Protein AF-A0A356V3J4-F1 (afdb_monomer_lite)

Sequence (170 aa):
ALDILREEAAIEAAARLKDAQGTVETQTDLGLEQTPAVQNKQDTGTNERTARMRGIHAPVDKNASPGDMLPDIEEINSSLRASSVDEENTEDEETADEKPRRSGFRMGFSLVILLAVIALLAYIYAPLIAEKMPASQPYLESYVDMVNGLRSWLDQLMKSATAKISGDGS

Foldseek 3Di:
DVVVVVVVVVVVVVVVVVVVPDDPPPPPPPPDDDDDDDDDDDPPPPVVVVVVPPDDDDDDDPDDDPDPPDPDPVVVVVVVPVVPDDPDDDDDDDDDPPPPPDPPPVVVVVVVVVVVVVLVVCLVCVVVCCVVPVVCNVVSVVSNVVVVVVVVVVVVVVVVVVCVVVVVPD

Secondary structure (DSSP, 8-state):
-HHHHHHHHHHHHHHHHHHHHS--------------------TTSSHHHHSTTS------------------THHHHHHHHTTS-------------------HHHHHHHHHHHHHHHHHHHHHTHHHHHHH-GGGHHHHHHHHHHHHHHHHHHHHHHHHHHHHHHTT--

Structure (mmCIF, N/CA/C/O backbone):
data_AF-A0A356V3J4-F1
#
_entry.id   AF-A0A356V3J4-F1
#
loop_
_atom_site.group_PDB
_atom_site.id
_atom_site.type_symbol
_atom_site.label_atom_id
_atom_site.label_alt_id
_atom_site.label_comp_id
_atom_site.label_asym_id
_atom_site.label_entity_id
_atom_site.label_seq_id
_atom_site.pdbx_PDB_ins_code
_atom_site.Cartn_x
_atom_site.Cartn_y
_atom_site.Cartn_z
_atom_site.occupancy
_atom_site.B_iso_or_equiv
_atom_site.auth_seq_id
_atom_site.auth_comp_id
_atom_site.auth_asym_id
_atom_site.auth_atom_id
_atom_site.pdbx_PDB_model_num
ATOM 1 N N . ALA A 1 1 ? 30.539 -26.257 -48.491 1.00 59.97 1 ALA A N 1
ATOM 2 C CA . ALA A 1 1 ? 31.161 -26.007 -47.172 1.00 59.97 1 ALA A CA 1
ATOM 3 C C . ALA A 1 1 ? 32.035 -24.750 -47.174 1.00 59.97 1 ALA A C 1
ATOM 5 O O . ALA A 1 1 ? 31.859 -23.928 -46.291 1.00 59.97 1 ALA A O 1
ATOM 6 N N . LEU A 1 2 ? 32.919 -24.551 -48.165 1.00 71.06 2 LEU A N 1
ATOM 7 C CA . LEU A 1 2 ? 33.759 -23.340 -48.251 1.00 71.06 2 LEU A CA 1
ATOM 8 C C . LEU A 1 2 ? 32.975 -22.041 -48.504 1.00 71.06 2 LEU A C 1
ATOM 10 O O . LEU A 1 2 ? 33.366 -20.999 -47.991 1.00 71.06 2 LEU A O 1
ATOM 14 N N . ASP A 1 3 ? 31.874 -22.096 -49.254 1.00 76.25 3 ASP A N 1
ATOM 15 C CA . ASP A 1 3 ? 31.107 -20.884 -49.575 1.00 76.25 3 ASP A CA 1
ATOM 16 C C . ASP A 1 3 ? 30.291 -20.357 -48.386 1.00 76.25 3 ASP A C 1
ATOM 18 O O . ASP A 1 3 ? 30.196 -19.150 -48.209 1.00 76.25 3 ASP A O 1
ATOM 22 N N . ILE A 1 4 ? 29.823 -21.245 -47.502 1.00 79.94 4 ILE A N 1
ATOM 23 C CA . ILE A 1 4 ? 29.105 -20.866 -46.271 1.00 79.94 4 ILE A CA 1
ATOM 24 C C . ILE A 1 4 ? 30.049 -20.139 -45.304 1.00 79.94 4 ILE A C 1
ATOM 26 O O . ILE A 1 4 ? 29.702 -19.083 -44.788 1.00 79.94 4 ILE A O 1
ATOM 30 N N . LEU A 1 5 ? 31.282 -20.638 -45.138 1.00 78.69 5 LEU A N 1
ATOM 31 C CA . LEU A 1 5 ? 32.301 -19.975 -44.313 1.00 78.69 5 LEU A CA 1
ATOM 32 C C . LEU A 1 5 ? 32.680 -18.585 -44.848 1.00 78.69 5 LEU A C 1
ATOM 34 O O . LEU A 1 5 ? 33.003 -17.689 -44.073 1.00 78.69 5 LEU A O 1
ATOM 38 N N . ARG A 1 6 ? 32.669 -18.398 -46.174 1.00 78.62 6 ARG A N 1
ATOM 39 C CA . ARG A 1 6 ? 32.943 -17.092 -46.795 1.00 78.62 6 ARG A CA 1
ATOM 40 C C . ARG A 1 6 ? 31.794 -16.115 -46.593 1.00 78.62 6 ARG A C 1
ATOM 42 O O . ARG A 1 6 ? 32.047 -14.936 -46.364 1.00 78.62 6 ARG A O 1
ATOM 49 N N . GLU A 1 7 ? 30.563 -16.599 -46.687 1.00 85.06 7 GLU A N 1
ATOM 50 C CA . GLU A 1 7 ? 29.372 -15.780 -46.487 1.00 85.06 7 GLU A CA 1
ATOM 51 C C . GLU A 1 7 ? 29.246 -15.327 -45.027 1.00 85.06 7 GLU A C 1
ATOM 53 O O . GLU A 1 7 ? 29.044 -14.143 -44.767 1.00 85.06 7 GLU A O 1
ATOM 58 N N . GLU A 1 8 ? 29.508 -16.218 -44.071 1.00 78.44 8 GLU A N 1
ATOM 59 C CA . GLU A 1 8 ? 29.498 -15.892 -42.641 1.00 78.44 8 GLU A CA 1
ATOM 60 C C . GLU A 1 8 ? 30.620 -14.903 -42.264 1.00 78.44 8 GLU A C 1
ATOM 62 O O . GLU A 1 8 ? 30.378 -13.915 -41.566 1.00 78.44 8 GLU A O 1
ATOM 67 N N . ALA A 1 9 ? 31.821 -15.076 -42.834 1.00 81.88 9 ALA A N 1
ATOM 68 C CA . ALA A 1 9 ? 32.937 -14.145 -42.644 1.00 81.88 9 ALA A CA 1
ATOM 69 C C . ALA A 1 9 ? 32.649 -12.735 -43.199 1.00 81.88 9 ALA A C 1
ATOM 71 O O . ALA A 1 9 ? 33.084 -11.735 -42.621 1.00 81.88 9 ALA A O 1
ATOM 72 N N . ALA A 1 10 ? 31.914 -12.631 -44.311 1.00 81.12 10 ALA A N 1
ATOM 73 C CA . ALA A 1 10 ? 31.540 -11.343 -44.893 1.00 81.12 10 ALA A CA 1
ATOM 74 C C . ALA A 1 10 ? 30.509 -10.598 -44.029 1.00 81.12 10 ALA A C 1
ATOM 76 O O . ALA A 1 10 ? 30.594 -9.375 -43.878 1.00 81.12 10 ALA A O 1
ATOM 77 N N . ILE A 1 11 ? 29.565 -11.331 -43.431 1.00 79.56 11 ILE A N 1
ATOM 78 C CA . ILE A 1 11 ? 28.534 -10.770 -42.549 1.00 79.56 11 ILE A CA 1
ATOM 79 C C . ILE A 1 11 ? 29.170 -10.217 -41.266 1.00 79.56 11 ILE A C 1
ATOM 81 O O . ILE A 1 11 ? 28.873 -9.086 -40.873 1.00 79.56 11 ILE A O 1
ATOM 85 N N . GLU A 1 12 ? 30.096 -10.957 -40.652 1.00 81.00 12 GLU A N 1
ATOM 86 C CA . GLU A 1 12 ? 30.785 -10.504 -39.438 1.00 81.00 12 GLU A CA 1
ATOM 87 C C . GLU A 1 12 ? 31.679 -9.279 -39.703 1.00 81.00 12 GLU A C 1
ATOM 89 O O . GLU A 1 12 ? 31.666 -8.310 -38.937 1.00 81.00 12 GLU A O 1
ATOM 94 N N . ALA A 1 13 ? 32.417 -9.267 -40.819 1.00 79.12 13 ALA A N 1
ATOM 95 C CA . ALA A 1 13 ? 33.250 -8.125 -41.195 1.00 79.12 13 ALA A CA 1
ATOM 96 C C . ALA A 1 13 ? 32.419 -6.844 -41.402 1.00 79.12 13 ALA A C 1
ATOM 98 O O . ALA A 1 13 ? 32.838 -5.756 -40.994 1.00 79.12 13 ALA A O 1
ATOM 99 N N . ALA A 1 14 ? 31.220 -6.966 -41.981 1.00 77.00 14 ALA A N 1
ATOM 100 C CA . ALA A 1 14 ? 30.295 -5.849 -42.158 1.00 77.00 14 ALA A CA 1
ATOM 101 C C . ALA A 1 14 ? 29.715 -5.336 -40.826 1.00 77.00 14 ALA A C 1
ATOM 103 O O . ALA A 1 14 ? 29.525 -4.127 -40.676 1.00 77.00 14 ALA A O 1
ATOM 104 N N . ALA A 1 15 ? 29.464 -6.221 -39.855 1.00 76.88 15 ALA A N 1
ATOM 105 C CA . ALA A 1 15 ? 29.014 -5.835 -38.517 1.00 76.88 15 ALA A CA 1
ATOM 106 C C . ALA A 1 15 ? 30.098 -5.045 -37.766 1.00 76.88 15 ALA A C 1
ATOM 108 O O . ALA A 1 15 ? 29.831 -3.948 -37.279 1.00 76.88 15 ALA A O 1
ATOM 109 N N . ARG A 1 16 ? 31.354 -5.517 -37.792 1.00 71.81 16 ARG A N 1
ATOM 110 C CA . ARG A 1 16 ? 32.473 -4.807 -37.147 1.00 71.81 16 ARG A CA 1
ATOM 111 C C . ARG A 1 16 ? 32.735 -3.425 -37.742 1.00 71.81 16 ARG A C 1
ATOM 113 O O . ARG A 1 16 ? 33.110 -2.511 -37.017 1.00 71.81 16 ARG A O 1
ATOM 120 N N . LEU A 1 17 ? 32.543 -3.255 -39.050 1.00 69.38 17 LEU A N 1
ATOM 121 C CA . LEU A 1 17 ? 32.668 -1.948 -39.703 1.00 69.38 17 LEU A CA 1
ATOM 122 C C . LEU A 1 17 ? 31.577 -0.966 -39.257 1.00 69.38 17 LEU A C 1
ATOM 124 O O . LEU A 1 17 ? 31.863 0.223 -39.138 1.00 69.38 17 LEU A O 1
ATOM 128 N N . LYS A 1 18 ? 30.355 -1.444 -38.990 1.00 67.19 18 LYS A N 1
ATOM 129 C CA . LYS A 1 18 ? 29.270 -0.616 -38.441 1.00 67.19 18 LYS A CA 1
ATOM 130 C C . LYS A 1 18 ? 29.545 -0.218 -36.993 1.00 67.19 18 LYS A C 1
ATOM 132 O O . LYS A 1 18 ? 29.387 0.953 -36.666 1.00 67.19 18 LYS A O 1
ATOM 137 N N . ASP A 1 19 ? 30.043 -1.143 -36.176 1.00 63.78 19 ASP A N 1
ATOM 138 C CA . ASP A 1 19 ? 30.419 -0.857 -34.785 1.00 63.78 19 ASP A CA 1
ATOM 139 C C . ASP A 1 19 ? 31.621 0.096 -34.696 1.00 63.78 19 ASP A C 1
ATOM 141 O O . ASP A 1 19 ? 31.649 0.983 -33.848 1.00 63.78 19 ASP A O 1
ATOM 145 N N . ALA A 1 20 ? 32.588 -0.020 -35.614 1.00 64.00 20 ALA A N 1
ATOM 146 C CA . ALA A 1 20 ? 33.739 0.883 -35.692 1.00 64.00 20 ALA A CA 1
ATOM 147 C C . ALA A 1 20 ? 33.388 2.296 -36.201 1.00 64.00 20 ALA A C 1
ATOM 149 O O . ALA A 1 20 ? 34.157 3.231 -35.981 1.00 64.00 20 ALA A O 1
ATOM 150 N N . GLN A 1 21 ? 32.257 2.454 -36.899 1.00 63.31 21 GLN A N 1
ATOM 151 C CA . GLN A 1 21 ? 31.725 3.750 -37.343 1.00 63.31 21 GLN A CA 1
ATOM 152 C C . GLN A 1 21 ? 30.704 4.342 -36.364 1.00 63.31 21 GLN A C 1
ATOM 154 O O . GLN A 1 21 ? 30.323 5.503 -36.516 1.00 63.31 21 GLN A O 1
ATOM 159 N N . GLY A 1 22 ? 30.275 3.571 -35.361 1.00 60.53 22 GLY A N 1
ATOM 160 C CA . GLY A 1 22 ? 29.491 4.080 -34.249 1.00 60.53 22 GLY A CA 1
ATOM 161 C C . GLY A 1 22 ? 30.318 5.085 -33.457 1.00 60.53 22 GLY 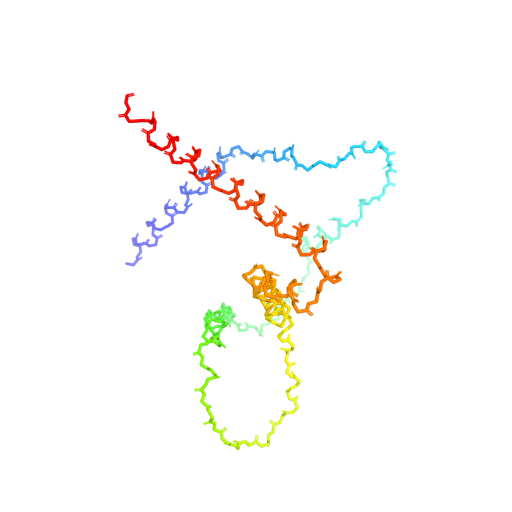A C 1
ATOM 162 O O . GLY A 1 22 ? 31.415 4.784 -32.985 1.00 60.53 22 GLY A O 1
ATOM 163 N N . THR A 1 23 ? 29.803 6.302 -33.313 1.00 64.38 23 THR A N 1
ATOM 164 C CA . THR A 1 23 ? 30.322 7.254 -32.337 1.00 64.38 23 THR A CA 1
ATOM 165 C C . THR A 1 23 ? 30.258 6.596 -30.966 1.00 64.38 23 THR A C 1
ATOM 167 O O . THR A 1 23 ? 29.196 6.142 -30.550 1.00 64.38 23 THR A O 1
ATOM 170 N N . VAL A 1 24 ? 31.396 6.506 -30.273 1.00 63.88 24 VAL A N 1
ATOM 171 C CA . VAL A 1 24 ? 31.427 6.106 -28.864 1.00 63.88 24 VAL A CA 1
ATOM 172 C C . VAL A 1 24 ? 30.566 7.118 -28.112 1.00 63.88 24 VAL A C 1
ATOM 174 O O . VAL A 1 24 ? 30.990 8.250 -27.890 1.00 63.88 24 VAL A O 1
ATOM 177 N N . GLU A 1 25 ? 29.327 6.739 -27.806 1.00 57.38 25 GLU A N 1
ATOM 178 C CA . GLU A 1 25 ? 28.404 7.526 -26.997 1.00 57.38 25 GLU A CA 1
ATOM 179 C C . GLU A 1 25 ? 29.047 7.674 -25.615 1.00 57.38 25 GLU A C 1
ATOM 181 O O . GLU A 1 25 ? 29.048 6.752 -24.795 1.00 57.38 25 GLU A O 1
ATOM 186 N N . THR A 1 26 ? 29.682 8.820 -25.377 1.00 61.94 26 THR A N 1
ATOM 187 C CA . THR A 1 26 ? 30.249 9.166 -24.079 1.00 61.94 26 THR A CA 1
ATOM 188 C C . THR A 1 26 ? 29.090 9.277 -23.097 1.00 61.94 26 THR A C 1
ATOM 190 O O . THR A 1 26 ? 28.408 10.302 -23.051 1.00 61.94 26 THR A O 1
ATOM 193 N N . GLN A 1 27 ? 28.840 8.216 -22.326 1.00 64.31 27 GLN A N 1
ATOM 194 C CA . GLN A 1 27 ? 27.916 8.259 -21.195 1.00 64.31 27 GLN A CA 1
ATOM 195 C C . GLN A 1 27 ? 28.381 9.356 -20.239 1.00 64.31 27 GLN A C 1
ATOM 197 O O . GLN A 1 27 ? 29.304 9.182 -19.448 1.00 64.31 27 GLN A O 1
ATOM 202 N N . THR A 1 28 ? 27.732 10.507 -20.345 1.00 61.16 28 THR A N 1
ATOM 203 C CA . THR A 1 28 ? 27.983 11.684 -19.516 1.00 61.16 28 THR A CA 1
ATOM 204 C C . THR A 1 28 ? 26.953 11.717 -18.392 1.00 61.16 28 THR A C 1
ATOM 206 O O . THR A 1 28 ? 26.364 12.754 -18.122 1.00 61.16 28 THR A O 1
ATOM 209 N N . ASP A 1 29 ? 26.667 10.567 -17.780 1.00 54.66 29 ASP A N 1
ATOM 210 C CA . ASP A 1 29 ? 25.723 10.507 -16.662 1.00 54.66 29 ASP A CA 1
ATOM 211 C C . ASP A 1 29 ? 26.147 9.463 -15.624 1.00 54.66 29 ASP A C 1
ATOM 213 O O . ASP A 1 29 ? 25.405 8.571 -15.228 1.00 54.66 29 ASP A O 1
ATOM 217 N N . LEU A 1 30 ? 27.399 9.571 -15.174 1.00 51.19 30 LEU A N 1
ATOM 218 C CA . LEU A 1 30 ? 27.735 9.173 -13.812 1.00 51.19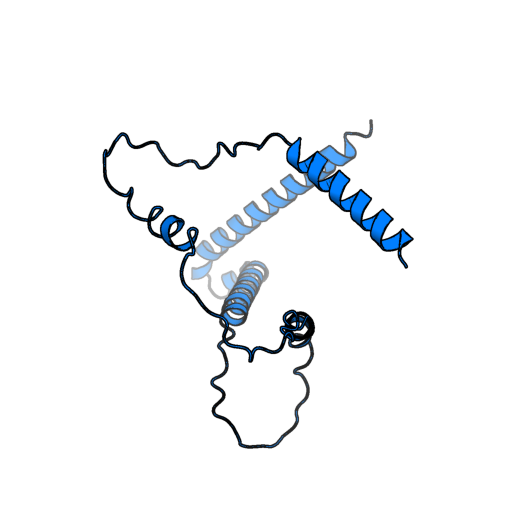 30 LEU A CA 1
ATOM 219 C C . LEU A 1 30 ? 27.809 10.466 -13.002 1.00 51.19 30 LEU A C 1
ATOM 221 O O . LEU A 1 30 ? 28.799 11.194 -13.080 1.00 51.19 30 LEU A O 1
ATOM 225 N N . GLY A 1 31 ? 26.741 10.764 -12.260 1.00 54.94 31 GLY A N 1
ATOM 226 C CA . GLY A 1 31 ? 26.649 11.883 -11.320 1.00 54.94 31 GLY A CA 1
ATOM 227 C C . GLY A 1 31 ? 27.599 11.720 -10.132 1.00 54.94 31 GLY A C 1
ATOM 228 O O . GLY A 1 31 ? 27.164 11.555 -8.997 1.00 54.94 31 GLY A O 1
ATOM 229 N N . LEU A 1 32 ? 28.904 11.732 -10.393 1.00 52.44 32 LEU A N 1
ATOM 230 C CA . LEU A 1 32 ? 29.939 11.820 -9.379 1.00 52.44 32 LEU A CA 1
ATOM 231 C C . LEU A 1 32 ? 30.446 13.256 -9.368 1.00 52.44 32 LEU A C 1
ATOM 233 O O . LEU A 1 32 ? 31.083 13.717 -10.317 1.00 52.44 32 LEU A O 1
ATOM 237 N N . GLU A 1 33 ? 30.117 13.969 -8.293 1.00 44.34 33 GLU A N 1
ATOM 238 C CA . GLU A 1 33 ? 30.623 15.309 -8.034 1.00 44.34 33 GLU A CA 1
ATOM 239 C C . GLU A 1 33 ? 32.147 15.355 -8.203 1.00 44.34 33 GLU A C 1
ATOM 241 O O . GLU A 1 33 ? 32.904 14.600 -7.585 1.00 44.34 33 GLU A O 1
ATOM 246 N N . GLN A 1 34 ? 32.600 16.274 -9.053 1.00 51.81 34 GLN A N 1
ATOM 247 C CA . GLN A 1 34 ? 34.009 16.590 -9.219 1.00 51.81 34 GLN A CA 1
ATOM 248 C C . GLN A 1 34 ? 34.534 17.189 -7.911 1.00 51.81 34 GLN A C 1
ATOM 250 O O . GLN A 1 34 ? 34.264 18.345 -7.596 1.00 51.81 34 GLN A O 1
ATOM 255 N N . THR A 1 35 ? 35.314 16.417 -7.156 1.00 42.53 35 THR A N 1
ATOM 256 C CA . THR A 1 35 ? 36.126 16.966 -6.062 1.00 42.53 35 THR A CA 1
ATOM 257 C C . THR A 1 35 ? 37.521 17.286 -6.616 1.00 42.53 35 THR A C 1
ATOM 259 O O . THR A 1 35 ? 38.101 16.436 -7.299 1.00 42.53 35 THR A O 1
ATOM 262 N N . PRO A 1 36 ? 38.080 18.491 -6.400 1.00 41.53 36 PRO A N 1
ATOM 263 C CA . PRO A 1 36 ? 39.294 18.901 -7.089 1.00 41.53 36 PRO A CA 1
ATOM 264 C C . PRO A 1 36 ? 40.549 18.232 -6.509 1.00 41.53 36 PRO A C 1
ATOM 266 O O . PRO A 1 36 ? 40.722 18.132 -5.299 1.00 41.53 36 PRO A O 1
ATOM 269 N N . ALA A 1 37 ? 41.430 17.836 -7.431 1.00 46.00 37 ALA A N 1
ATOM 270 C CA . ALA A 1 37 ? 42.881 17.676 -7.319 1.00 46.00 37 ALA A CA 1
ATOM 271 C C . ALA A 1 37 ? 43.462 17.067 -6.023 1.00 46.00 37 ALA A C 1
ATOM 273 O O . ALA A 1 37 ? 43.823 17.777 -5.085 1.00 46.00 37 ALA A O 1
ATOM 274 N N . VAL A 1 38 ? 43.776 15.767 -6.076 1.00 38.03 38 VAL A N 1
ATOM 275 C CA . VAL A 1 38 ? 44.946 15.216 -5.374 1.00 38.03 38 VAL A CA 1
ATOM 276 C C . VAL A 1 38 ? 45.893 14.631 -6.415 1.00 38.03 38 VAL A C 1
ATOM 278 O O . VAL A 1 38 ? 45.622 13.627 -7.068 1.00 38.03 38 VAL A O 1
ATOM 281 N N . GLN A 1 39 ? 47.005 15.331 -6.596 1.00 45.72 39 GLN A N 1
ATOM 282 C CA . GLN A 1 39 ? 48.113 14.953 -7.452 1.00 45.72 39 GLN A CA 1
ATOM 283 C C . GLN A 1 39 ? 48.847 13.729 -6.868 1.00 45.72 39 GLN A C 1
ATOM 285 O O . GLN A 1 39 ? 49.194 13.715 -5.691 1.00 45.72 39 GLN A O 1
ATOM 290 N N . ASN A 1 40 ? 49.215 12.802 -7.758 1.00 46.91 40 ASN A N 1
ATOM 291 C CA . ASN A 1 40 ? 50.426 11.971 -7.696 1.00 46.91 40 ASN A CA 1
ATOM 292 C C . ASN A 1 40 ? 50.454 10.747 -6.751 1.00 46.91 40 ASN A C 1
ATOM 294 O O . ASN A 1 40 ? 50.935 10.839 -5.624 1.00 46.91 40 ASN A O 1
ATOM 298 N N . LYS A 1 41 ? 50.066 9.577 -7.283 1.00 50.34 41 LYS A N 1
ATOM 299 C CA . LYS A 1 41 ? 50.833 8.304 -7.282 1.00 50.34 41 LYS A CA 1
ATOM 300 C C . LYS A 1 41 ? 49.903 7.145 -7.629 1.00 50.34 41 LYS A C 1
ATOM 302 O O . LYS A 1 41 ? 49.154 6.735 -6.758 1.00 50.34 41 LYS A O 1
ATOM 307 N N . GLN A 1 42 ? 49.995 6.592 -8.843 1.00 44.81 42 GLN A N 1
ATOM 308 C CA . GLN A 1 42 ? 49.812 5.144 -9.070 1.00 44.81 42 GLN A CA 1
ATOM 309 C C . GLN A 1 42 ? 50.249 4.699 -10.492 1.00 44.81 42 GLN A C 1
ATOM 311 O O . GLN A 1 42 ? 49.624 3.833 -11.094 1.00 44.81 42 GLN A O 1
ATOM 316 N N . ASP A 1 43 ? 51.339 5.249 -11.041 1.00 47.50 43 ASP A N 1
ATOM 317 C CA . ASP A 1 43 ? 51.926 4.806 -12.323 1.00 47.50 43 ASP A CA 1
ATOM 318 C C . ASP A 1 43 ? 52.968 3.686 -12.127 1.00 47.50 43 ASP A C 1
ATOM 320 O O . ASP A 1 43 ? 54.134 3.823 -12.495 1.00 47.50 43 ASP A O 1
ATOM 324 N N . THR A 1 44 ? 52.586 2.563 -11.513 1.00 50.78 44 THR A N 1
ATOM 325 C CA . THR A 1 44 ? 53.506 1.413 -11.340 1.00 50.78 44 THR A CA 1
ATOM 326 C C . THR A 1 44 ? 52.931 0.047 -11.717 1.00 50.78 44 THR A C 1
ATOM 328 O O . THR A 1 44 ? 53.650 -0.943 -11.649 1.00 50.78 44 THR A O 1
ATOM 331 N N . GLY A 1 45 ? 51.682 -0.044 -12.187 1.00 47.78 45 GLY A N 1
ATOM 332 C CA . GLY A 1 45 ? 51.066 -1.336 -12.539 1.00 47.78 45 GLY A CA 1
ATOM 333 C C . GLY A 1 45 ? 51.216 -1.779 -14.002 1.00 47.78 45 GLY A C 1
ATOM 334 O O . GLY A 1 45 ? 51.010 -2.949 -14.319 1.00 47.78 45 GLY A O 1
ATOM 335 N N . THR A 1 46 ? 51.547 -0.872 -14.923 1.00 51.06 46 THR A N 1
ATOM 336 C CA . THR A 1 46 ? 51.480 -1.144 -16.373 1.00 51.06 46 THR A CA 1
ATOM 337 C C . THR A 1 46 ? 52.814 -1.544 -17.004 1.00 51.06 46 THR A C 1
ATOM 339 O O . THR A 1 46 ? 52.809 -2.143 -18.078 1.00 51.06 46 THR A O 1
ATOM 342 N N . ASN A 1 47 ? 53.950 -1.314 -16.334 1.00 52.66 47 ASN A N 1
ATOM 343 C CA . ASN A 1 47 ? 55.276 -1.559 -16.920 1.00 52.66 47 ASN A CA 1
ATOM 344 C C . ASN A 1 47 ? 55.837 -2.981 -16.678 1.00 52.66 47 ASN A C 1
ATOM 346 O O . ASN A 1 47 ? 56.796 -3.388 -17.325 1.00 52.66 47 ASN A O 1
ATOM 350 N N . GLU A 1 48 ? 55.228 -3.786 -15.799 1.00 51.09 48 GLU A N 1
ATOM 351 C CA . GLU A 1 48 ? 55.610 -5.203 -15.618 1.00 51.09 48 GLU A CA 1
ATOM 352 C C . GLU A 1 48 ? 55.023 -6.132 -16.695 1.00 51.09 48 GLU A C 1
ATOM 354 O O . GLU A 1 48 ? 55.552 -7.216 -16.959 1.00 51.09 48 GLU A O 1
ATOM 359 N N . ARG A 1 49 ? 53.934 -5.714 -17.356 1.00 53.41 49 ARG A N 1
ATOM 360 C CA . ARG A 1 49 ? 53.305 -6.476 -18.449 1.00 53.41 49 ARG A CA 1
ATOM 361 C C . ARG A 1 49 ? 54.064 -6.338 -19.772 1.00 53.41 49 ARG A C 1
ATOM 363 O O . ARG A 1 49 ? 54.067 -7.275 -20.565 1.00 53.41 49 ARG A O 1
ATOM 370 N N . THR A 1 50 ? 54.766 -5.229 -19.992 1.00 54.28 50 THR A N 1
ATOM 371 C CA . THR A 1 50 ? 55.517 -4.952 -21.231 1.00 54.28 50 THR A CA 1
ATOM 372 C C . THR A 1 50 ? 56.907 -5.599 -21.271 1.00 54.28 50 THR A C 1
ATOM 374 O O . THR A 1 50 ? 57.449 -5.787 -22.358 1.00 54.28 50 THR A O 1
ATOM 377 N N . ALA A 1 51 ? 57.461 -6.043 -20.136 1.00 53.47 51 ALA A N 1
ATOM 378 C CA . ALA A 1 51 ? 58.734 -6.777 -20.098 1.00 53.47 51 ALA A CA 1
ATOM 379 C C . ALA A 1 51 ? 58.607 -8.273 -20.462 1.00 53.47 51 ALA A C 1
ATOM 381 O O . ALA A 1 51 ? 59.580 -8.881 -20.906 1.00 53.47 51 ALA A O 1
ATOM 382 N N . ARG A 1 52 ? 57.408 -8.871 -20.354 1.00 54.34 52 ARG A N 1
ATOM 383 C CA . ARG A 1 52 ? 57.151 -10.267 -20.780 1.00 54.34 52 ARG A CA 1
ATOM 384 C C . ARG A 1 52 ? 56.943 -10.418 -22.293 1.00 54.34 52 ARG A C 1
ATOM 386 O O . ARG A 1 52 ? 56.962 -11.534 -22.797 1.00 54.34 52 ARG A O 1
ATOM 393 N N . MET A 1 53 ? 56.802 -9.307 -23.022 1.00 55.56 53 MET A N 1
ATOM 394 C CA . MET A 1 53 ? 56.619 -9.259 -24.481 1.00 55.56 53 MET A CA 1
ATOM 395 C C . MET A 1 53 ? 57.905 -8.919 -25.263 1.00 55.56 53 MET A C 1
ATOM 397 O O . MET A 1 53 ? 57.841 -8.412 -26.379 1.00 55.56 53 MET A O 1
ATOM 401 N N . ARG A 1 54 ? 59.100 -9.195 -24.724 1.00 56.75 54 ARG A N 1
ATOM 402 C CA . ARG A 1 54 ? 60.355 -9.152 -25.509 1.00 56.75 54 ARG A CA 1
ATOM 403 C C . ARG A 1 54 ? 61.153 -10.449 -25.366 1.00 56.75 54 ARG A C 1
ATOM 405 O O . ARG A 1 54 ? 62.357 -10.427 -25.139 1.00 56.75 54 ARG A O 1
ATOM 412 N N . GLY A 1 55 ? 60.446 -11.575 -25.469 1.00 41.16 55 GLY A N 1
ATOM 413 C CA . GLY A 1 55 ? 60.982 -12.924 -25.320 1.00 41.16 55 GLY A CA 1
ATOM 414 C C . GLY A 1 55 ? 62.232 -13.181 -26.161 1.00 41.16 55 GLY A C 1
ATOM 415 O O . GLY A 1 55 ? 62.152 -13.504 -27.341 1.00 41.16 55 GLY A O 1
ATOM 416 N N . ILE A 1 56 ? 63.387 -13.110 -25.512 1.00 55.06 56 ILE A N 1
ATOM 417 C CA . ILE A 1 56 ? 64.533 -13.949 -25.829 1.00 55.06 56 ILE A CA 1
ATOM 418 C C . ILE A 1 56 ? 64.810 -14.731 -24.548 1.00 55.06 56 ILE A C 1
ATOM 420 O O . ILE A 1 56 ? 6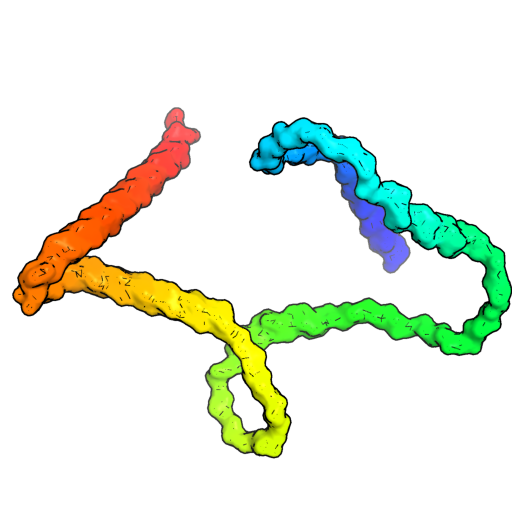5.387 -14.181 -23.618 1.00 55.06 56 ILE A O 1
ATOM 424 N N . HIS A 1 57 ? 64.359 -15.985 -24.486 1.00 44.56 57 HIS A N 1
ATOM 425 C CA . HIS A 1 57 ? 65.170 -17.100 -23.993 1.00 44.56 57 HIS A CA 1
ATOM 426 C C . HIS A 1 57 ? 64.525 -18.454 -24.350 1.00 44.56 57 HIS A C 1
ATOM 428 O O . HIS A 1 57 ? 63.311 -18.622 -24.312 1.00 44.56 57 HIS A O 1
ATOM 434 N N . ALA A 1 58 ? 65.398 -19.365 -24.777 1.00 45.69 58 ALA A N 1
ATOM 435 C CA . ALA A 1 58 ? 65.205 -20.708 -25.335 1.00 45.69 58 ALA A CA 1
ATOM 436 C C . ALA A 1 58 ? 64.732 -21.775 -24.313 1.00 45.69 58 ALA A C 1
ATOM 438 O O . ALA A 1 58 ? 64.644 -21.457 -23.131 1.00 45.69 58 ALA A O 1
ATOM 439 N N . PRO A 1 59 ? 64.680 -23.078 -24.674 1.00 44.88 59 PRO A N 1
ATOM 440 C CA . PRO A 1 59 ? 64.093 -23.740 -25.838 1.00 44.88 59 PRO A CA 1
ATOM 441 C C . PRO A 1 59 ? 62.902 -24.650 -25.445 1.00 44.88 59 PRO A C 1
ATOM 443 O O . PRO A 1 59 ? 62.615 -24.893 -24.280 1.00 44.88 59 PRO A O 1
ATOM 446 N N . VAL A 1 60 ? 62.234 -25.153 -26.483 1.00 50.22 60 VAL A N 1
ATOM 447 C CA . VAL A 1 60 ? 61.044 -26.018 -26.522 1.00 50.22 60 VAL A CA 1
ATOM 448 C C . VAL A 1 60 ? 61.144 -27.272 -25.642 1.00 50.22 60 VAL A C 1
ATOM 450 O O . VAL A 1 60 ? 62.054 -28.079 -25.836 1.00 50.22 60 VAL A O 1
ATOM 453 N N . ASP A 1 61 ? 60.122 -27.500 -24.812 1.00 42.44 61 ASP A N 1
ATOM 454 C CA . ASP A 1 61 ? 59.789 -28.818 -24.265 1.00 42.44 61 ASP A CA 1
ATOM 455 C C . ASP A 1 61 ? 58.594 -29.404 -25.040 1.00 42.44 61 ASP A C 1
ATOM 457 O O . ASP A 1 61 ? 57.578 -28.740 -25.257 1.00 42.44 61 ASP A O 1
ATOM 461 N N . LYS A 1 62 ? 58.749 -30.624 -25.557 1.00 51.22 62 LYS A N 1
ATOM 462 C CA . LYS A 1 62 ? 57.842 -31.252 -26.531 1.00 51.22 62 LYS A CA 1
ATOM 463 C C . LYS A 1 62 ? 56.949 -32.286 -25.843 1.00 51.22 62 LYS A C 1
ATOM 465 O O . LYS A 1 62 ? 57.206 -33.461 -26.037 1.00 51.22 62 LYS A O 1
ATOM 470 N N . ASN A 1 63 ? 55.934 -31.886 -25.066 1.00 49.81 63 ASN A N 1
ATOM 471 C CA . ASN A 1 63 ? 54.902 -32.805 -24.531 1.00 49.81 63 ASN A CA 1
ATOM 472 C C . ASN A 1 63 ? 53.599 -32.081 -24.097 1.00 49.81 63 ASN A C 1
ATOM 474 O O . ASN A 1 63 ? 53.183 -32.193 -22.948 1.00 49.81 63 ASN A O 1
ATOM 478 N N . ALA A 1 64 ? 52.924 -31.345 -24.988 1.00 44.19 64 ALA A N 1
ATOM 479 C CA . ALA A 1 64 ? 51.583 -30.813 -24.706 1.00 44.19 64 ALA A CA 1
ATOM 480 C C .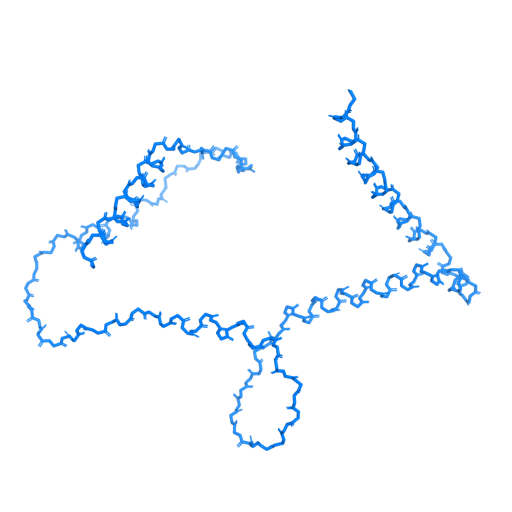 ALA A 1 64 ? 50.615 -31.150 -25.852 1.00 44.19 64 ALA A C 1
ATOM 482 O O . ALA A 1 64 ? 50.820 -30.738 -26.993 1.00 44.19 64 ALA A O 1
ATOM 483 N N . SER A 1 65 ? 49.596 -31.952 -25.541 1.00 41.75 65 SER A N 1
ATOM 484 C CA . SER A 1 65 ? 48.531 -32.368 -26.459 1.00 41.75 65 SER A CA 1
ATOM 485 C C . SER A 1 65 ? 47.599 -31.182 -26.778 1.00 41.75 65 SER A C 1
ATOM 487 O O . SER A 1 65 ? 47.148 -30.529 -25.836 1.00 41.75 65 SER A O 1
ATOM 489 N N . PRO A 1 66 ? 47.270 -30.882 -28.051 1.00 52.41 66 PRO A N 1
ATOM 490 C CA . PRO A 1 66 ? 46.265 -29.885 -28.413 1.00 52.41 66 PRO A CA 1
ATOM 491 C C . PRO A 1 66 ? 44.873 -30.521 -28.335 1.00 52.41 66 PRO A C 1
ATOM 493 O O . PRO A 1 66 ? 44.409 -31.157 -29.278 1.00 52.41 66 PRO A O 1
ATOM 496 N N . GLY A 1 67 ? 44.229 -30.385 -27.181 1.00 56.69 67 GLY A N 1
ATOM 497 C CA . GLY A 1 67 ? 42.907 -30.949 -26.904 1.00 56.69 67 GLY A CA 1
ATOM 498 C C . GLY A 1 67 ? 42.149 -30.138 -25.862 1.00 56.69 67 GLY A C 1
ATOM 499 O O . GLY A 1 67 ? 41.453 -30.717 -25.037 1.00 56.69 67 GLY A O 1
ATOM 500 N N . ASP A 1 68 ? 42.327 -28.815 -25.873 1.00 51.38 68 ASP A N 1
ATOM 501 C CA . ASP A 1 68 ? 41.569 -27.894 -25.026 1.00 51.38 68 ASP A CA 1
ATOM 502 C C . ASP A 1 68 ? 40.208 -27.668 -25.695 1.00 51.38 68 ASP A C 1
ATOM 504 O O . ASP A 1 68 ? 39.996 -26.749 -26.492 1.00 51.38 68 ASP A O 1
ATOM 508 N N . MET A 1 69 ? 39.342 -28.658 -25.471 1.00 57.44 69 MET A N 1
ATOM 509 C CA . MET A 1 69 ? 37.914 -28.612 -25.734 1.00 57.44 69 MET A CA 1
ATOM 510 C C . MET A 1 69 ? 37.384 -27.313 -25.137 1.00 57.44 69 MET A C 1
ATOM 512 O O . MET A 1 69 ? 37.612 -27.010 -23.967 1.00 57.44 69 MET A O 1
ATOM 516 N N . LEU A 1 70 ? 36.706 -26.529 -25.973 1.00 62.25 70 LEU A N 1
ATOM 517 C CA . LEU A 1 70 ? 35.889 -25.421 -25.506 1.00 62.25 70 LEU A CA 1
ATOM 518 C C . LEU A 1 70 ? 35.051 -25.923 -24.318 1.00 62.25 70 LEU A C 1
ATOM 520 O O . LEU A 1 70 ? 34.535 -27.037 -24.412 1.00 62.25 70 LEU A O 1
ATOM 524 N N . PRO A 1 71 ? 34.928 -25.149 -23.226 1.00 61.41 71 PRO A N 1
ATOM 525 C CA . PRO A 1 71 ? 34.095 -25.539 -22.095 1.00 61.41 71 PRO A CA 1
ATOM 526 C C . PRO A 1 71 ? 32.718 -25.995 -22.596 1.00 61.41 71 PRO A C 1
ATOM 528 O O . PRO A 1 71 ? 32.071 -25.284 -23.372 1.00 61.41 71 PRO A O 1
ATOM 531 N N . ASP A 1 72 ? 32.326 -27.210 -22.207 1.00 61.50 72 ASP A N 1
ATOM 532 C CA . ASP A 1 72 ? 31.144 -27.899 -22.716 1.00 61.50 72 ASP A CA 1
ATOM 533 C C . ASP A 1 72 ? 29.872 -27.076 -22.448 1.00 61.50 72 ASP A C 1
ATOM 535 O O . ASP A 1 72 ? 29.470 -26.825 -21.313 1.00 61.50 72 ASP A O 1
ATOM 539 N N . ILE A 1 73 ? 29.183 -26.687 -23.522 1.00 60.88 73 ILE A N 1
ATOM 540 C CA . ILE A 1 73 ? 27.884 -25.987 -23.501 1.00 60.88 73 ILE A CA 1
ATOM 541 C C . ILE A 1 73 ? 26.743 -26.800 -22.858 1.00 60.88 73 ILE A C 1
ATOM 543 O O . ILE A 1 73 ? 25.633 -26.288 -22.689 1.00 60.88 73 ILE A O 1
ATOM 547 N N . GLU A 1 74 ? 26.995 -28.050 -22.467 1.00 58.22 74 GLU A N 1
ATOM 548 C CA . GLU A 1 74 ? 26.027 -28.894 -21.762 1.00 58.22 74 GLU A CA 1
ATOM 549 C C . GLU A 1 74 ? 25.849 -28.505 -20.284 1.00 58.22 74 GLU A C 1
ATOM 551 O O . GLU A 1 74 ? 24.824 -28.827 -19.681 1.00 58.22 74 GLU A O 1
ATOM 556 N N . GLU A 1 75 ? 26.766 -27.716 -19.713 1.00 59.88 75 GLU A N 1
ATOM 557 C CA . GLU A 1 75 ? 26.640 -27.211 -18.340 1.00 59.88 75 GLU A CA 1
ATOM 558 C C . GLU A 1 75 ? 25.679 -26.007 -18.229 1.00 59.88 75 GLU A C 1
ATOM 560 O O . GLU A 1 75 ? 25.067 -25.774 -17.187 1.00 59.88 75 GLU A O 1
ATOM 565 N N . ILE A 1 76 ? 25.461 -25.250 -19.314 1.00 58.00 76 ILE A N 1
ATOM 566 C CA . ILE A 1 76 ? 24.569 -24.075 -19.274 1.00 58.00 76 ILE A CA 1
ATOM 567 C C . ILE A 1 76 ? 23.091 -24.499 -19.228 1.00 58.00 76 ILE A C 1
ATOM 569 O O . ILE A 1 76 ? 22.305 -23.921 -18.475 1.00 58.00 76 ILE A O 1
ATOM 573 N N . ASN A 1 77 ? 22.701 -25.542 -19.969 1.00 58.50 77 ASN A N 1
ATOM 574 C CA . ASN A 1 77 ? 21.307 -26.011 -20.014 1.00 58.50 77 ASN A CA 1
ATOM 575 C C . ASN A 1 77 ? 20.881 -26.822 -18.778 1.00 58.50 77 ASN A C 1
ATOM 577 O O . ASN A 1 77 ? 19.689 -26.874 -18.461 1.00 58.50 77 ASN A O 1
ATOM 581 N N . SER A 1 78 ? 21.822 -27.418 -18.042 1.00 50.16 78 SER A N 1
ATOM 582 C CA . SER A 1 78 ? 21.509 -28.166 -16.817 1.00 50.16 78 SER A CA 1
ATOM 583 C C . SER A 1 78 ? 21.029 -27.244 -15.684 1.00 50.16 78 SER A C 1
ATOM 585 O O . SER A 1 78 ? 20.140 -27.620 -14.917 1.00 50.16 78 SER A O 1
ATOM 587 N N . SER A 1 79 ? 21.493 -25.987 -15.658 1.00 58.00 79 SER A N 1
ATOM 588 C CA . SER A 1 79 ? 21.033 -24.959 -14.710 1.00 58.00 79 SER A CA 1
ATOM 589 C C . SER A 1 79 ? 19.586 -24.488 -14.935 1.00 58.00 79 SER A C 1
ATOM 591 O O . SER A 1 79 ? 18.960 -23.976 -14.006 1.00 58.00 79 SER A O 1
ATOM 593 N N . LEU A 1 80 ? 19.018 -24.707 -16.132 1.00 48.38 80 LEU A N 1
ATOM 594 C CA . LEU A 1 80 ? 17.616 -24.389 -16.434 1.00 48.38 80 LEU A CA 1
ATOM 595 C C . LEU A 1 80 ? 16.649 -25.553 -16.165 1.00 48.38 80 LEU A C 1
ATOM 597 O O . LEU A 1 80 ? 15.472 -25.307 -15.900 1.00 48.38 80 LEU A O 1
ATOM 601 N N . ARG A 1 81 ? 17.106 -26.814 -16.204 1.00 49.88 81 ARG A N 1
ATOM 602 C CA . ARG A 1 81 ? 16.232 -27.987 -15.992 1.00 49.88 81 ARG A CA 1
ATOM 603 C C . ARG A 1 81 ? 16.094 -28.394 -14.521 1.00 49.88 81 ARG A C 1
ATOM 605 O O . ARG A 1 81 ? 15.043 -28.916 -14.149 1.00 49.88 81 ARG A O 1
ATOM 612 N N . ALA A 1 82 ? 17.064 -28.050 -13.671 1.00 49.31 82 ALA A N 1
ATOM 613 C CA . ALA A 1 82 ? 17.017 -28.294 -12.222 1.00 49.31 82 ALA A CA 1
ATOM 614 C C . ALA A 1 82 ? 15.935 -27.482 -11.464 1.00 49.31 82 ALA A C 1
ATOM 616 O O . ALA A 1 82 ? 15.802 -27.607 -10.252 1.00 49.31 82 ALA A O 1
ATOM 617 N N . SER A 1 83 ? 15.141 -26.648 -12.153 1.00 52.56 83 SER A N 1
ATOM 618 C CA . SER A 1 83 ? 14.007 -25.914 -11.563 1.00 52.56 83 SER A CA 1
ATOM 619 C C . SER A 1 83 ? 12.629 -26.522 -11.870 1.00 52.56 83 SER A C 1
ATOM 621 O O . SER A 1 83 ? 11.619 -25.899 -11.556 1.00 52.56 83 SER A O 1
ATOM 623 N N . SER A 1 84 ? 12.553 -27.711 -12.487 1.00 51.69 84 SER A N 1
ATOM 624 C CA . SER A 1 84 ? 11.261 -28.259 -12.952 1.00 51.69 84 SER A CA 1
ATOM 625 C C . SER A 1 84 ? 10.935 -29.705 -12.574 1.00 51.69 84 SER A C 1
ATOM 627 O O . SER A 1 84 ? 9.849 -30.159 -12.919 1.00 51.69 84 SER A O 1
ATOM 629 N N . VAL A 1 85 ? 11.798 -30.425 -11.854 1.00 52.00 85 VAL A N 1
ATOM 630 C CA . VAL A 1 85 ? 11.488 -31.791 -11.399 1.00 52.00 85 VAL A CA 1
ATOM 631 C C . VAL A 1 85 ? 12.087 -31.998 -10.015 1.00 52.00 85 VAL A C 1
ATOM 633 O O . VAL A 1 85 ? 13.230 -32.411 -9.894 1.00 52.00 85 VAL A O 1
ATOM 636 N N . ASP A 1 86 ? 11.328 -31.651 -8.983 1.00 48.78 86 ASP A N 1
ATOM 637 C CA . ASP A 1 86 ? 11.526 -32.225 -7.649 1.00 48.78 86 ASP A CA 1
ATOM 638 C C . ASP A 1 86 ? 10.168 -32.274 -6.935 1.00 48.78 86 ASP A C 1
ATOM 640 O O . ASP A 1 86 ? 9.922 -31.687 -5.886 1.00 48.78 86 ASP A O 1
ATOM 644 N N . GLU A 1 87 ? 9.225 -32.913 -7.623 1.00 49.94 87 GLU A N 1
ATOM 645 C CA . GLU A 1 87 ? 8.120 -33.618 -6.989 1.00 49.94 87 GLU A CA 1
ATOM 646 C C . GLU A 1 87 ? 8.149 -35.047 -7.523 1.00 49.94 87 GLU A C 1
ATOM 648 O O . GLU A 1 87 ? 7.327 -35.425 -8.349 1.00 49.94 87 GLU A O 1
ATOM 653 N N . GLU A 1 88 ? 9.112 -35.851 -7.079 1.00 40.34 88 GLU A N 1
ATOM 654 C CA . GLU A 1 88 ? 8.817 -37.271 -6.925 1.00 40.34 88 GLU A CA 1
ATOM 655 C C . GLU A 1 88 ? 9.647 -37.877 -5.799 1.00 40.34 88 GLU A C 1
ATOM 657 O O . GLU A 1 88 ? 10.871 -37.938 -5.821 1.00 40.34 88 GLU A O 1
ATOM 662 N N . ASN A 1 89 ? 8.910 -38.295 -4.781 1.00 44.94 89 ASN A N 1
ATOM 663 C CA . ASN A 1 89 ? 9.329 -39.169 -3.706 1.00 44.94 89 ASN A CA 1
ATOM 664 C C . ASN A 1 89 ? 10.080 -40.385 -4.279 1.00 44.94 89 ASN A C 1
ATOM 666 O O . ASN A 1 89 ? 9.483 -41.161 -5.024 1.00 44.94 89 ASN A O 1
ATOM 670 N N . THR A 1 90 ? 11.335 -40.617 -3.899 1.00 36.19 90 THR A N 1
ATOM 671 C CA . THR A 1 90 ? 11.848 -41.989 -3.809 1.00 36.19 90 THR A CA 1
ATOM 672 C C . THR A 1 90 ? 12.890 -42.084 -2.704 1.00 36.19 90 THR A C 1
ATOM 674 O O . THR A 1 90 ? 13.804 -41.269 -2.599 1.00 36.19 90 THR A O 1
ATOM 677 N N . GLU A 1 91 ? 12.648 -43.060 -1.844 1.00 44.84 91 GLU A N 1
ATOM 678 C CA . GLU A 1 91 ? 13.439 -43.475 -0.699 1.00 44.84 91 GLU A CA 1
ATOM 679 C C . GLU A 1 91 ? 14.814 -44.030 -1.133 1.00 44.84 91 GLU A C 1
ATOM 681 O O . GLU A 1 91 ? 14.972 -44.503 -2.257 1.00 44.84 91 GLU A O 1
ATOM 686 N N . ASP A 1 92 ? 15.753 -44.001 -0.180 1.00 40.09 92 ASP A N 1
ATOM 687 C CA . ASP A 1 92 ? 17.055 -44.688 -0.135 1.00 40.09 92 ASP A CA 1
ATOM 688 C C . ASP A 1 92 ? 18.226 -44.115 -0.966 1.00 40.09 92 ASP A C 1
ATOM 690 O O . ASP A 1 92 ? 18.323 -44.273 -2.176 1.00 40.09 92 ASP A O 1
ATOM 694 N N . GLU A 1 93 ? 19.198 -43.488 -0.292 1.00 39.62 93 GLU A N 1
ATOM 695 C CA . GLU A 1 93 ? 20.429 -44.158 0.170 1.00 39.62 93 GLU A CA 1
ATOM 696 C C . GLU A 1 93 ? 21.363 -43.156 0.884 1.00 39.62 93 GLU A C 1
ATOM 698 O O . GLU A 1 93 ? 21.616 -42.040 0.428 1.00 39.62 93 GLU A O 1
ATOM 703 N N . GLU A 1 94 ? 21.895 -43.565 2.039 1.00 54.19 94 GLU A N 1
ATOM 704 C CA . GLU A 1 94 ? 22.947 -42.853 2.763 1.00 54.19 94 GLU A CA 1
ATOM 705 C C . GLU A 1 94 ? 24.244 -42.834 1.940 1.00 54.19 94 GLU A C 1
ATOM 707 O O . GLU A 1 94 ? 24.975 -43.815 1.929 1.00 54.19 94 GLU A O 1
ATOM 712 N N . THR A 1 95 ? 24.602 -41.708 1.320 1.00 46.91 95 THR A N 1
ATOM 713 C CA . THR A 1 95 ? 25.996 -41.234 1.252 1.00 46.91 95 THR A CA 1
ATOM 714 C C . THR A 1 95 ? 26.064 -39.753 0.878 1.00 46.91 95 THR A C 1
ATOM 716 O O . THR A 1 95 ? 25.245 -39.236 0.133 1.00 46.91 95 THR A O 1
ATOM 719 N N . ALA A 1 96 ? 27.125 -39.118 1.379 1.00 44.19 96 ALA A N 1
ATOM 720 C CA . ALA A 1 96 ? 27.569 -37.746 1.152 1.00 44.19 96 ALA A CA 1
ATOM 721 C C . ALA A 1 96 ? 26.879 -36.658 1.993 1.00 44.19 96 ALA A C 1
ATOM 723 O O . ALA A 1 96 ? 25.732 -36.272 1.800 1.00 44.19 96 ALA A O 1
ATOM 724 N N . ASP A 1 97 ? 27.682 -36.115 2.910 1.00 53.69 97 ASP A N 1
ATOM 725 C CA . ASP A 1 97 ? 27.561 -34.795 3.530 1.00 53.69 97 ASP A CA 1
ATOM 726 C C . ASP A 1 97 ? 27.540 -33.712 2.435 1.00 53.69 97 ASP A C 1
ATOM 728 O O . ASP A 1 97 ? 28.520 -33.011 2.181 1.00 53.69 97 ASP A O 1
ATOM 732 N N . GLU A 1 98 ? 26.425 -33.608 1.719 1.00 54.09 98 GLU A N 1
ATOM 733 C CA . GLU A 1 98 ? 26.169 -32.522 0.795 1.00 54.09 98 GLU A CA 1
ATOM 734 C C . GLU A 1 98 ? 25.448 -31.434 1.578 1.00 54.09 98 GLU A C 1
ATOM 736 O O . GLU A 1 98 ? 24.226 -31.417 1.716 1.00 54.09 98 GLU A O 1
ATOM 741 N N . LYS A 1 99 ? 26.226 -30.513 2.162 1.00 61.75 99 LYS A N 1
ATOM 742 C CA . LYS A 1 99 ? 25.659 -29.292 2.741 1.00 61.75 99 LYS A CA 1
ATOM 743 C C . LYS A 1 99 ? 24.749 -28.655 1.689 1.00 61.75 99 LYS A C 1
ATOM 745 O O . LYS A 1 99 ? 25.282 -28.165 0.686 1.00 61.75 99 LYS A O 1
ATOM 750 N N . PRO A 1 100 ? 23.423 -28.583 1.916 1.00 64.19 100 PRO A N 1
ATOM 751 C CA . PRO A 1 100 ? 22.525 -28.005 0.938 1.00 64.19 100 PRO A CA 1
ATOM 752 C C . PRO A 1 100 ? 22.971 -26.567 0.691 1.00 64.19 100 PRO A C 1
ATOM 754 O O . PRO A 1 100 ? 23.068 -25.740 1.610 1.00 64.19 100 PRO A O 1
ATOM 757 N N . ARG A 1 101 ? 23.315 -26.267 -0.564 1.00 64.38 101 ARG A N 1
ATOM 758 C CA . ARG A 1 101 ? 23.660 -24.915 -0.997 1.00 64.38 101 ARG A CA 1
ATOM 759 C C . ARG A 1 101 ? 22.407 -24.058 -0.877 1.00 64.38 101 ARG A C 1
ATOM 761 O O . ARG A 1 101 ? 21.532 -24.045 -1.730 1.00 64.38 101 ARG A O 1
ATOM 768 N N . ARG A 1 102 ? 22.337 -23.380 0.266 1.00 61.75 102 ARG A N 1
ATOM 769 C CA . ARG A 1 102 ? 21.343 -22.397 0.713 1.00 61.75 102 ARG A CA 1
ATOM 770 C C . ARG A 1 102 ? 20.715 -21.631 -0.455 1.00 61.75 102 ARG A C 1
ATOM 772 O O . ARG A 1 102 ? 21.275 -20.663 -0.964 1.00 61.75 102 ARG A O 1
ATOM 779 N N . SER A 1 103 ? 19.490 -22.031 -0.779 1.00 65.19 103 SER A N 1
ATOM 780 C CA . SER A 1 103 ? 18.506 -21.312 -1.590 1.00 65.19 103 SER A CA 1
ATOM 781 C C . SER A 1 103 ? 18.032 -20.030 -0.867 1.00 65.19 103 SER A C 1
ATOM 783 O O . SER A 1 103 ? 16.856 -19.858 -0.540 1.00 65.19 103 SER A O 1
ATOM 785 N N . GLY A 1 104 ? 18.956 -19.114 -0.562 1.00 71.00 104 GLY A N 1
ATOM 786 C CA . GLY A 1 104 ? 18.658 -17.896 0.203 1.00 71.00 104 GLY A CA 1
ATOM 787 C C . GLY A 1 104 ? 17.746 -16.918 -0.545 1.00 71.00 104 GLY A C 1
ATOM 788 O O . GLY A 1 104 ? 16.905 -16.265 0.068 1.00 71.00 104 GLY A O 1
ATOM 789 N N . PHE A 1 105 ? 17.856 -16.863 -1.877 1.00 79.25 105 PHE A N 1
ATOM 790 C CA . PHE A 1 105 ? 17.074 -15.942 -2.705 1.00 79.25 105 PHE A CA 1
ATOM 791 C C . PHE A 1 105 ? 15.585 -16.316 -2.765 1.00 79.25 105 PHE A C 1
ATOM 793 O O . PHE A 1 105 ? 14.730 -15.464 -2.528 1.00 79.25 105 PHE A O 1
ATOM 800 N N . ARG A 1 106 ? 15.258 -17.598 -3.002 1.00 82.69 106 ARG A N 1
ATOM 801 C CA . ARG A 1 106 ? 13.858 -18.067 -3.037 1.00 82.69 106 ARG A CA 1
ATOM 802 C C . ARG A 1 106 ? 13.192 -17.935 -1.668 1.00 82.69 106 ARG A C 1
ATOM 804 O O . ARG A 1 106 ? 12.023 -17.574 -1.608 1.00 82.69 106 ARG A O 1
ATOM 811 N N . MET A 1 107 ? 13.941 -18.150 -0.582 1.00 85.06 107 MET A N 1
ATOM 812 C CA . MET A 1 107 ? 13.428 -17.987 0.781 1.00 85.06 107 MET A CA 1
ATOM 813 C C . MET A 1 107 ? 13.034 -16.528 1.054 1.00 85.06 107 MET A C 1
ATOM 815 O O . MET A 1 107 ? 11.913 -16.268 1.483 1.00 85.06 107 MET A O 1
ATOM 819 N N . GLY A 1 108 ? 13.903 -15.567 0.718 1.00 90.00 108 GLY A N 1
ATOM 820 C CA . GLY A 1 108 ? 13.598 -14.139 0.860 1.00 90.00 108 GLY A CA 1
ATOM 821 C C . GLY A 1 108 ? 12.439 -13.683 -0.031 1.00 90.00 108 GLY A C 1
ATOM 822 O O . GLY A 1 108 ? 11.528 -13.008 0.441 1.00 90.00 108 GLY A O 1
ATOM 823 N N . PHE A 1 109 ? 12.422 -14.103 -1.298 1.00 93.69 109 PHE A N 1
ATOM 824 C CA . PHE A 1 109 ? 11.337 -13.774 -2.224 1.00 93.69 109 PHE A CA 1
ATOM 825 C C . PHE A 1 109 ? 9.987 -14.354 -1.775 1.00 93.69 109 PHE A C 1
ATOM 827 O O . PHE A 1 109 ? 8.983 -13.645 -1.771 1.00 93.69 109 PHE A O 1
ATOM 834 N N . SER A 1 110 ? 9.964 -15.613 -1.322 1.00 93.88 110 SER A N 1
ATOM 835 C CA . SER A 1 110 ? 8.751 -16.243 -0.787 1.00 93.88 110 SER A CA 1
ATOM 836 C C . SER A 1 110 ? 8.233 -15.535 0.466 1.00 93.88 110 SER A C 1
ATOM 838 O O . SER A 1 110 ? 7.026 -15.360 0.602 1.00 93.88 110 SER A O 1
ATOM 840 N N . LEU A 1 111 ? 9.128 -15.045 1.333 1.00 95.19 111 LEU A N 1
ATOM 841 C CA . LEU A 1 111 ? 8.757 -14.251 2.501 1.00 95.19 111 LEU A CA 1
ATOM 842 C C . LEU A 1 111 ? 8.101 -12.928 2.089 1.00 95.19 111 LEU A C 1
ATOM 844 O O . LEU A 1 111 ? 7.085 -12.548 2.663 1.00 95.19 111 LEU A O 1
ATOM 848 N N . VAL A 1 112 ? 8.641 -12.241 1.079 1.00 96.25 112 VAL A N 1
ATOM 849 C CA . VAL A 1 112 ? 8.047 -11.000 0.560 1.00 96.25 112 VAL A CA 1
ATOM 850 C C . VAL A 1 112 ? 6.671 -11.263 -0.053 1.00 96.25 112 VAL A C 1
ATOM 852 O O . VAL A 1 112 ? 5.737 -10.522 0.242 1.00 96.25 112 VAL A O 1
ATOM 855 N N . ILE A 1 113 ? 6.512 -12.330 -0.845 1.00 96.75 113 ILE A N 1
ATOM 856 C CA . ILE A 1 113 ? 5.199 -12.725 -1.382 1.00 96.75 113 ILE A CA 1
ATOM 857 C C . ILE A 1 113 ? 4.226 -13.029 -0.246 1.00 96.75 113 ILE A C 1
ATOM 859 O O . ILE A 1 113 ? 3.101 -12.537 -0.261 1.00 96.75 113 ILE A O 1
ATOM 863 N N . LEU A 1 114 ? 4.648 -13.811 0.747 1.00 97.31 114 LEU A N 1
ATOM 864 C CA . LEU A 1 114 ? 3.823 -14.143 1.902 1.00 97.31 114 LEU A CA 1
ATOM 865 C C . LEU A 1 114 ? 3.356 -12.873 2.625 1.00 97.31 114 LEU A C 1
ATOM 867 O O . LEU A 1 114 ? 2.168 -12.728 2.899 1.00 97.31 114 LEU A O 1
ATOM 871 N N . LEU A 1 115 ? 4.265 -11.929 2.882 1.00 97.62 115 LEU A N 1
ATOM 872 C CA . LEU A 1 115 ? 3.926 -10.639 3.485 1.00 97.62 115 LEU A CA 1
ATOM 873 C C . LEU A 1 115 ? 2.971 -9.824 2.606 1.00 97.62 115 LEU A C 1
ATOM 875 O O . LEU A 1 115 ? 2.038 -9.223 3.132 1.00 97.62 115 LEU A O 1
ATOM 879 N N . ALA A 1 116 ? 3.156 -9.829 1.284 1.00 96.69 116 ALA A N 1
ATOM 880 C CA . ALA A 1 116 ? 2.259 -9.152 0.352 1.00 96.69 116 ALA A CA 1
ATOM 881 C C . ALA A 1 116 ? 0.846 -9.757 0.376 1.00 96.69 116 ALA A C 1
ATOM 883 O O . ALA A 1 116 ? -0.137 -9.020 0.400 1.00 96.69 116 ALA A O 1
ATOM 884 N N . VAL A 1 117 ? 0.733 -11.087 0.437 1.00 97.81 117 VAL A N 1
ATOM 885 C CA . VAL A 1 117 ? -0.552 -11.788 0.577 1.00 97.81 117 VAL A CA 1
ATOM 886 C C . VAL A 1 117 ? -1.205 -11.460 1.918 1.00 97.81 117 VAL A C 1
ATOM 888 O O . VAL A 1 117 ? -2.397 -11.166 1.955 1.00 97.81 117 VAL A O 1
ATOM 891 N N . ILE A 1 118 ? -0.445 -11.449 3.016 1.00 97.38 118 ILE A N 1
ATOM 892 C CA . ILE A 1 118 ? -0.958 -11.060 4.338 1.00 97.38 118 ILE A CA 1
ATOM 893 C C . ILE A 1 118 ? -1.466 -9.614 4.319 1.00 97.38 118 ILE A C 1
ATOM 895 O O . ILE A 1 118 ? -2.565 -9.352 4.800 1.00 97.38 118 ILE A O 1
ATOM 899 N N . ALA A 1 119 ? -0.704 -8.686 3.738 1.00 96.00 119 ALA A N 1
ATOM 900 C CA . ALA A 1 119 ? -1.112 -7.292 3.598 1.00 96.00 119 ALA A CA 1
ATOM 901 C C . ALA A 1 119 ? -2.398 -7.171 2.762 1.00 96.00 119 ALA A C 1
ATOM 903 O O . ALA A 1 119 ? -3.349 -6.508 3.173 1.00 96.00 119 ALA A O 1
ATOM 904 N N . LEU A 1 120 ? -2.482 -7.892 1.641 1.00 96.44 120 LEU A N 1
ATOM 905 C CA . LEU A 1 120 ? -3.684 -7.946 0.811 1.00 96.44 120 LEU A CA 1
ATOM 906 C C . LEU A 1 120 ? -4.899 -8.470 1.592 1.00 96.44 120 LEU A C 1
ATOM 908 O O . LEU A 1 120 ? -5.980 -7.889 1.511 1.00 96.44 120 LEU A O 1
ATOM 912 N N . LEU A 1 121 ? -4.735 -9.539 2.372 1.00 96.88 121 LEU A N 1
ATOM 913 C CA . LEU A 1 121 ? -5.797 -10.056 3.233 1.00 96.88 121 LEU A CA 1
ATOM 914 C C . LEU A 1 121 ? -6.198 -9.032 4.299 1.00 96.88 121 LEU A C 1
ATOM 916 O O . LEU A 1 121 ? -7.389 -8.848 4.530 1.00 96.88 121 LEU A O 1
ATOM 920 N N . ALA A 1 122 ? -5.239 -8.326 4.903 1.00 94.75 122 ALA A N 1
ATOM 921 C CA . ALA A 1 122 ? -5.522 -7.258 5.858 1.00 94.75 122 ALA A CA 1
ATOM 922 C C . ALA A 1 122 ? -6.310 -6.104 5.217 1.00 94.75 122 ALA A C 1
ATOM 924 O O . ALA A 1 122 ? -7.188 -5.548 5.866 1.00 94.75 122 ALA A O 1
ATOM 925 N N . TYR A 1 123 ? -6.055 -5.784 3.943 1.00 95.56 123 TYR A N 1
ATOM 926 C CA . TYR A 1 123 ? -6.829 -4.797 3.182 1.00 95.56 123 TYR A CA 1
ATOM 927 C C . TYR A 1 123 ? -8.264 -5.280 2.921 1.00 95.56 123 TYR A C 1
ATOM 929 O O . TYR A 1 123 ? -9.219 -4.565 3.213 1.00 95.56 123 TYR A O 1
ATOM 937 N N . ILE A 1 124 ? -8.432 -6.510 2.419 1.00 96.25 124 ILE A N 1
ATOM 938 C CA . ILE A 1 124 ? -9.753 -7.083 2.096 1.00 96.25 124 ILE A CA 1
ATOM 939 C C . ILE A 1 124 ? -10.610 -7.251 3.360 1.00 96.25 124 ILE A C 1
ATOM 941 O O . ILE A 1 124 ? -11.804 -6.955 3.348 1.00 96.25 124 ILE A O 1
ATOM 945 N N . TYR A 1 125 ? -10.004 -7.710 4.457 1.00 96.31 125 TYR A N 1
ATOM 946 C CA . TYR A 1 125 ? -10.680 -7.963 5.729 1.00 96.31 125 TYR A CA 1
ATOM 947 C C . TYR A 1 125 ? -10.572 -6.807 6.731 1.00 96.31 125 TYR A C 1
ATOM 949 O O . TYR A 1 125 ? -10.995 -6.969 7.875 1.00 96.31 125 TYR A O 1
ATOM 957 N N . ALA A 1 126 ? -10.085 -5.630 6.325 1.00 92.81 126 ALA A N 1
ATOM 958 C CA . ALA A 1 126 ? -9.999 -4.442 7.176 1.00 92.81 126 ALA A CA 1
ATOM 959 C C . ALA A 1 126 ? -11.282 -4.154 7.990 1.00 92.81 126 ALA A C 1
ATOM 961 O O . ALA A 1 126 ? -11.169 -4.004 9.209 1.00 92.81 126 ALA A O 1
ATOM 962 N N . PRO A 1 127 ? -12.505 -4.145 7.405 1.00 92.38 127 PRO A N 1
ATOM 963 C CA . PRO A 1 127 ? -13.719 -3.876 8.180 1.00 92.38 127 PRO A CA 1
ATOM 964 C C . PRO A 1 127 ? -14.014 -4.961 9.226 1.00 92.38 127 PRO A C 1
ATOM 966 O O . PRO A 1 127 ? -14.445 -4.649 10.333 1.00 92.38 127 PRO A O 1
ATOM 969 N N . LEU A 1 128 ? -13.729 -6.229 8.912 1.00 94.75 128 LEU A N 1
ATOM 970 C CA . LEU A 1 128 ? -13.919 -7.342 9.844 1.00 94.75 128 LEU A CA 1
ATOM 971 C C . LEU A 1 128 ? -12.924 -7.264 11.013 1.00 94.75 128 LEU A C 1
ATOM 973 O O . LEU A 1 128 ? -13.297 -7.502 12.160 1.00 94.75 128 LEU A O 1
ATOM 977 N N . ILE A 1 129 ? -11.665 -6.906 10.738 1.00 92.81 129 ILE A N 1
ATOM 978 C CA . ILE A 1 129 ? -10.626 -6.743 11.766 1.00 92.81 129 ILE A CA 1
ATOM 979 C C . ILE A 1 129 ? -10.972 -5.562 12.681 1.00 92.81 129 ILE A C 1
ATOM 981 O O . ILE A 1 129 ? -10.884 -5.692 13.901 1.00 92.81 129 ILE A O 1
ATOM 985 N N . ALA A 1 130 ? -11.433 -4.447 12.109 1.00 93.38 130 ALA A N 1
ATOM 986 C CA . ALA A 1 130 ? -11.877 -3.273 12.854 1.00 93.38 130 ALA A CA 1
ATOM 987 C C . ALA A 1 130 ? -13.061 -3.576 13.788 1.00 93.38 130 ALA A C 1
ATOM 989 O O . ALA A 1 130 ? -13.090 -3.085 14.914 1.00 93.38 130 ALA A O 1
ATOM 990 N N . GLU A 1 131 ? -14.008 -4.418 13.363 1.00 94.81 131 GLU A N 1
ATOM 991 C CA . GLU A 1 131 ? -15.143 -4.831 14.198 1.00 94.81 131 GLU A CA 1
ATOM 992 C C . GLU A 1 131 ? -14.696 -5.665 15.409 1.00 94.81 131 GLU A C 1
ATOM 994 O O . GLU A 1 131 ? -15.172 -5.460 16.526 1.00 94.81 131 GLU A O 1
ATOM 999 N N . LYS A 1 132 ? -13.774 -6.617 15.205 1.00 95.69 132 LYS A N 1
ATOM 1000 C CA . LYS A 1 132 ? -13.289 -7.498 16.283 1.00 95.69 132 LYS A CA 1
ATOM 1001 C C . LYS A 1 132 ? -12.263 -6.824 17.185 1.00 95.69 132 LYS A C 1
ATOM 1003 O O . LYS A 1 132 ? -12.178 -7.159 18.364 1.00 95.69 132 LYS A O 1
ATOM 1008 N N . MET A 1 133 ? -11.496 -5.881 16.648 1.00 94.44 133 MET A N 1
ATOM 1009 C CA . MET A 1 133 ? -10.476 -5.135 17.373 1.00 94.44 133 MET A CA 1
ATOM 1010 C C . MET A 1 133 ? -10.577 -3.637 17.052 1.00 94.44 133 MET A C 1
ATOM 1012 O O . MET A 1 133 ? -9.794 -3.127 16.244 1.00 94.44 133 MET A O 1
ATOM 1016 N N . PRO A 1 134 ? -11.473 -2.895 17.732 1.00 92.81 134 PRO A N 1
ATOM 1017 C CA . PRO A 1 134 ? -11.670 -1.462 17.489 1.00 92.81 134 PRO A CA 1
ATOM 1018 C C . PRO A 1 134 ? -10.395 -0.632 17.678 1.00 92.81 134 PRO A C 1
ATOM 1020 O O . PRO A 1 134 ? -10.154 0.324 16.952 1.00 92.81 134 PRO A O 1
ATOM 1023 N N . ALA A 1 135 ? -9.508 -1.049 18.588 1.00 94.56 135 ALA A N 1
ATOM 1024 C CA . ALA A 1 135 ? -8.214 -0.398 18.809 1.00 94.56 135 ALA A CA 1
ATOM 1025 C C . ALA A 1 135 ? -7.300 -0.380 17.563 1.00 94.56 135 ALA A C 1
ATOM 1027 O O . ALA A 1 135 ? -6.367 0.417 17.504 1.00 94.56 135 ALA A O 1
ATOM 1028 N N . SER A 1 136 ? -7.555 -1.241 16.568 1.00 93.19 136 SER A N 1
ATOM 1029 C CA . SER A 1 136 ? -6.796 -1.288 15.312 1.00 93.19 136 SER A CA 1
ATOM 1030 C C . SER A 1 136 ? -7.321 -0.358 14.216 1.00 93.19 136 SER A C 1
ATOM 1032 O O . SER A 1 136 ? -6.593 -0.117 13.254 1.00 93.19 136 SER A O 1
ATOM 1034 N N . GLN A 1 137 ? -8.534 0.196 14.369 1.00 92.12 137 GLN A N 1
ATOM 1035 C CA . GLN A 1 137 ? -9.169 1.084 13.386 1.00 92.12 137 GLN A CA 1
ATOM 1036 C C . GL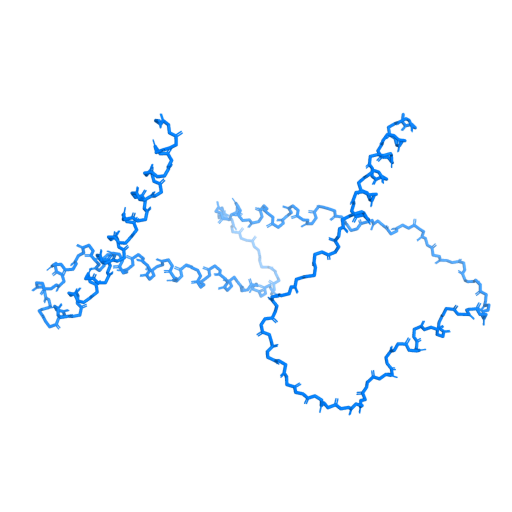N A 1 137 ? -8.246 2.175 12.832 1.00 92.12 137 GLN A C 1
ATOM 1038 O O . GLN A 1 137 ? -8.084 2.207 11.615 1.00 92.12 137 GLN A O 1
ATOM 1043 N N . PRO A 1 138 ? -7.583 3.014 13.656 1.00 94.44 138 PRO A N 1
ATOM 1044 C CA . PRO A 1 138 ? -6.790 4.120 13.116 1.00 94.44 138 PRO A CA 1
ATOM 1045 C C . PRO A 1 138 ? -5.613 3.643 12.249 1.00 94.44 138 PRO A C 1
ATOM 1047 O O . PRO A 1 138 ? -5.231 4.310 11.290 1.00 94.44 138 PRO A O 1
ATOM 1050 N N . TYR A 1 139 ? -5.046 2.471 12.549 1.00 94.94 139 TYR A N 1
ATOM 1051 C CA . TYR A 1 139 ? -3.955 1.895 11.760 1.00 94.94 139 TYR A CA 1
ATOM 1052 C C . TYR A 1 139 ? -4.458 1.280 10.451 1.00 94.94 139 TYR A C 1
ATOM 1054 O O . TYR A 1 139 ? -3.820 1.436 9.410 1.00 94.94 139 TYR A O 1
ATOM 1062 N N . LEU A 1 140 ? -5.607 0.599 10.495 1.00 94.69 140 LEU A N 1
ATOM 1063 C CA . LEU A 1 140 ? -6.236 0.009 9.314 1.00 94.69 140 LEU A CA 1
ATOM 1064 C C . LEU A 1 140 ? -6.735 1.079 8.344 1.00 94.69 140 LEU A C 1
ATOM 1066 O O . LEU A 1 140 ? -6.528 0.927 7.145 1.00 94.69 140 LEU A O 1
ATOM 1070 N N . GLU A 1 141 ? -7.333 2.160 8.845 1.00 94.62 141 GLU A N 1
ATOM 1071 C CA . GLU A 1 141 ? -7.773 3.300 8.031 1.00 94.62 141 GLU A CA 1
ATOM 1072 C C . GLU A 1 141 ? -6.593 3.916 7.278 1.00 94.62 141 GLU A C 1
ATOM 1074 O O . GLU A 1 141 ? -6.615 3.981 6.052 1.00 94.62 141 GLU A O 1
ATOM 1079 N N . SER A 1 142 ? -5.508 4.250 7.986 1.00 95.69 142 SER A N 1
ATOM 1080 C CA . SER A 1 142 ? -4.303 4.799 7.353 1.00 95.69 142 SER A CA 1
ATO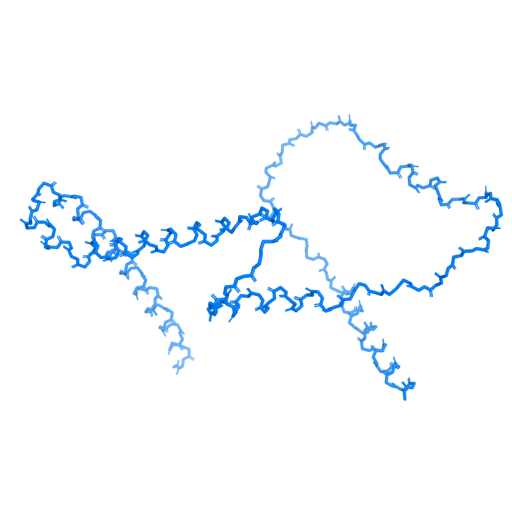M 1081 C C . SER A 1 142 ? -3.711 3.859 6.294 1.00 95.69 142 SER A C 1
ATOM 1083 O O . SER A 1 142 ? -3.304 4.310 5.221 1.00 95.69 142 SER A O 1
ATOM 1085 N N . TYR A 1 143 ? -3.676 2.553 6.571 1.00 95.06 143 TYR A N 1
ATOM 1086 C CA . TYR A 1 143 ? -3.201 1.555 5.615 1.00 95.06 143 TYR A CA 1
ATOM 1087 C C . TYR A 1 143 ? -4.098 1.471 4.369 1.00 95.06 143 TYR A C 1
ATOM 1089 O O . TYR A 1 143 ? -3.596 1.512 3.243 1.00 95.06 143 TYR A O 1
ATOM 1097 N N . VAL A 1 144 ? -5.417 1.382 4.555 1.00 95.69 144 VAL A N 1
ATOM 1098 C CA . VAL A 1 144 ? -6.404 1.311 3.469 1.00 95.69 144 VAL A CA 1
ATOM 1099 C C . VAL A 1 144 ? -6.363 2.574 2.612 1.00 95.69 144 VAL A C 1
ATOM 1101 O O . VAL A 1 144 ? -6.362 2.465 1.387 1.00 95.69 144 VAL A O 1
ATOM 1104 N N . ASP A 1 145 ? -6.249 3.752 3.220 1.00 96.88 145 ASP A N 1
ATOM 1105 C CA . ASP A 1 145 ? -6.138 5.027 2.509 1.00 96.88 145 ASP A CA 1
ATOM 1106 C C . ASP A 1 145 ? -4.884 5.092 1.634 1.00 96.88 145 ASP A C 1
ATOM 1108 O O . ASP A 1 145 ? -4.958 5.483 0.467 1.00 96.88 145 ASP A O 1
ATOM 1112 N N . MET A 1 146 ? -3.739 4.638 2.152 1.00 96.81 146 MET A N 1
ATOM 1113 C CA . MET A 1 146 ? -2.503 4.547 1.373 1.00 96.81 146 MET A CA 1
ATOM 1114 C C . MET A 1 146 ? -2.668 3.615 0.162 1.00 96.81 146 MET A C 1
ATOM 1116 O O . MET A 1 146 ? -2.293 3.978 -0.957 1.00 96.81 146 MET A O 1
ATOM 1120 N N . VAL A 1 147 ? -3.254 2.428 0.360 1.00 96.19 147 VAL A N 1
ATOM 1121 C CA . VAL A 1 147 ? -3.503 1.462 -0.725 1.00 96.19 147 VAL A CA 1
ATOM 1122 C C . VAL A 1 147 ? -4.485 2.029 -1.753 1.00 96.19 147 VAL A C 1
ATOM 1124 O O . VAL A 1 147 ? -4.258 1.907 -2.958 1.00 96.19 147 VAL A O 1
ATOM 1127 N N . ASN A 1 148 ? -5.543 2.702 -1.302 1.00 96.69 148 ASN A N 1
ATOM 1128 C CA . ASN A 1 148 ? -6.515 3.365 -2.169 1.00 96.69 148 ASN A CA 1
ATOM 1129 C C . ASN A 1 148 ? -5.872 4.488 -2.992 1.00 96.69 148 ASN A C 1
ATOM 1131 O O . ASN A 1 148 ? -6.185 4.637 -4.177 1.00 96.69 148 ASN A O 1
ATOM 1135 N N . GLY A 1 149 ? -4.953 5.247 -2.393 1.00 97.06 149 GLY A N 1
ATOM 1136 C CA . GLY A 1 149 ? -4.163 6.264 -3.082 1.00 97.06 149 GLY A CA 1
ATOM 1137 C C . GLY A 1 149 ? -3.299 5.661 -4.188 1.00 97.06 149 GLY A C 1
ATOM 1138 O O . GLY A 1 149 ? -3.366 6.109 -5.333 1.00 97.06 149 GLY A O 1
ATOM 1139 N N . LEU A 1 150 ? -2.559 4.592 -3.879 1.00 96.88 150 LEU A N 1
ATOM 1140 C CA . LEU A 1 150 ? -1.737 3.877 -4.860 1.00 96.88 150 LEU A CA 1
ATOM 1141 C C . LEU A 1 150 ? -2.582 3.304 -6.004 1.00 96.88 150 LEU A C 1
ATOM 1143 O O . LEU A 1 150 ? -2.229 3.459 -7.174 1.00 96.88 150 LEU A O 1
ATOM 1147 N N . ARG A 1 151 ? -3.721 2.683 -5.678 1.00 96.00 151 ARG A N 1
ATOM 1148 C CA . ARG A 1 151 ? -4.668 2.166 -6.670 1.00 96.00 151 ARG A CA 1
ATOM 1149 C C . ARG A 1 151 ? -5.165 3.280 -7.586 1.00 96.00 151 ARG A C 1
ATOM 1151 O O . ARG A 1 151 ? -5.138 3.131 -8.802 1.00 96.00 151 ARG A O 1
ATOM 1158 N N . SER A 1 152 ? -5.597 4.396 -7.009 1.00 97.75 152 SER A N 1
ATOM 1159 C CA . SER A 1 152 ? -6.134 5.525 -7.772 1.00 97.75 152 SER A CA 1
ATOM 1160 C C . SER A 1 152 ? -5.079 6.141 -8.689 1.00 97.75 152 SER A C 1
ATOM 1162 O O . SER A 1 152 ? -5.383 6.496 -9.827 1.00 97.75 152 SER A O 1
ATOM 1164 N N . TRP A 1 153 ? -3.831 6.227 -8.222 1.00 97.44 153 TRP A N 1
ATOM 1165 C CA . TRP A 1 153 ? -2.698 6.659 -9.036 1.00 97.44 153 TRP A CA 1
ATOM 1166 C C . TRP A 1 153 ? -2.447 5.709 -10.214 1.00 97.44 153 TRP A C 1
ATOM 1168 O O . TRP A 1 153 ? -2.302 6.166 -11.349 1.00 97.44 153 TRP A O 1
ATOM 1178 N N . LEU A 1 154 ? -2.469 4.393 -9.979 1.00 97.38 154 LEU A N 1
ATOM 1179 C CA . LEU A 1 154 ? -2.315 3.398 -11.041 1.00 97.38 154 LEU A CA 1
ATOM 1180 C C . LEU A 1 154 ? -3.458 3.486 -12.064 1.00 97.38 154 LEU A C 1
ATOM 1182 O O . LEU A 1 154 ? -3.213 3.470 -13.270 1.00 97.38 154 LEU A O 1
ATOM 1186 N N . ASP A 1 155 ? -4.696 3.661 -11.599 1.00 97.38 155 ASP A N 1
ATOM 1187 C CA . ASP A 1 155 ? -5.865 3.848 -12.462 1.00 97.38 155 ASP A CA 1
ATOM 1188 C C . ASP A 1 155 ? -5.730 5.114 -13.330 1.00 97.38 155 ASP A C 1
ATOM 1190 O O . ASP A 1 155 ? -6.066 5.103 -14.516 1.00 97.38 155 ASP A O 1
ATOM 1194 N N . GLN A 1 156 ? -5.217 6.214 -12.770 1.00 97.25 156 GLN A N 1
ATOM 1195 C CA . GLN A 1 156 ? -4.934 7.445 -13.518 1.00 97.25 156 GLN A CA 1
ATOM 1196 C C . GLN A 1 156 ? -3.824 7.242 -14.554 1.00 97.25 156 GLN A C 1
ATOM 1198 O O . GLN A 1 156 ? -3.965 7.687 -15.697 1.00 97.25 156 GLN A O 1
ATOM 1203 N N . LEU A 1 157 ? -2.755 6.533 -14.189 1.00 96.44 157 LEU A N 1
ATOM 1204 C CA . LEU A 1 157 ? -1.658 6.207 -15.094 1.00 96.44 157 LEU A CA 1
ATOM 1205 C C . LEU A 1 157 ? -2.162 5.386 -16.289 1.00 96.44 157 LEU A C 1
ATOM 1207 O O . LEU A 1 157 ? -1.913 5.763 -17.435 1.00 96.44 157 LEU A O 1
ATOM 1211 N N . MET A 1 158 ? -2.956 4.342 -16.041 1.00 97.25 158 MET A N 1
ATOM 1212 C CA . MET A 1 158 ? -3.544 3.492 -17.085 1.00 97.25 158 MET A CA 1
ATOM 1213 C C . MET A 1 158 ? -4.500 4.260 -18.005 1.00 97.25 158 MET A C 1
ATOM 1215 O O . MET A 1 158 ? -4.451 4.103 -19.229 1.00 97.25 158 MET A O 1
ATOM 1219 N N . LYS A 1 159 ? -5.335 5.144 -17.444 1.00 96.31 159 LYS A N 1
ATOM 1220 C CA . LYS A 1 159 ? -6.202 6.036 -18.233 1.00 96.31 159 LYS A CA 1
ATOM 1221 C C . LYS A 1 159 ? -5.384 6.968 -19.123 1.00 96.31 159 LYS A C 1
ATOM 1223 O O . LYS A 1 159 ? -5.710 7.119 -20.296 1.00 96.31 159 LYS A O 1
ATOM 1228 N N . SER A 1 160 ? -4.305 7.547 -18.594 1.00 94.94 160 SER A N 1
ATOM 1229 C CA . SER A 1 160 ? -3.428 8.440 -19.359 1.00 94.94 160 SER A CA 1
ATOM 1230 C C . SER A 1 160 ? -2.705 7.711 -20.498 1.00 94.94 160 SER A C 1
ATOM 1232 O O . SER A 1 160 ? -2.625 8.237 -21.607 1.00 94.94 160 SER A O 1
ATOM 1234 N N . ALA A 1 161 ? -2.245 6.478 -20.258 1.00 94.94 161 ALA A N 1
ATOM 1235 C CA . ALA A 1 161 ? -1.608 5.641 -21.270 1.00 94.94 161 ALA A CA 1
ATOM 1236 C C . ALA A 1 161 ? -2.594 5.279 -22.392 1.00 94.94 161 ALA A C 1
ATOM 1238 O O . ALA A 1 161 ? -2.287 5.454 -23.568 1.00 94.94 161 ALA A O 1
ATOM 1239 N N . THR A 1 162 ? -3.812 4.868 -22.031 1.00 96.25 162 THR A N 1
ATOM 1240 C CA . THR A 1 162 ? -4.863 4.515 -23.000 1.00 96.25 162 THR A CA 1
ATOM 1241 C C . THR A 1 162 ? -5.311 5.726 -23.821 1.00 96.25 162 THR A C 1
ATOM 1243 O O . THR A 1 162 ? -5.511 5.609 -25.029 1.00 96.25 162 THR A O 1
ATOM 1246 N N . ALA A 1 163 ? -5.425 6.904 -23.196 1.00 94.31 163 ALA A N 1
ATOM 1247 C CA . ALA A 1 163 ? -5.786 8.143 -23.883 1.00 94.31 163 ALA A CA 1
ATOM 1248 C C . ALA A 1 163 ? -4.740 8.552 -24.930 1.00 94.31 163 ALA A C 1
ATOM 1250 O O . ALA A 1 163 ? -5.112 8.973 -26.019 1.00 94.31 163 ALA A O 1
ATOM 1251 N N . LYS A 1 164 ? -3.444 8.376 -24.641 1.00 92.44 164 LYS A N 1
ATOM 1252 C CA . LYS A 1 164 ? -2.370 8.636 -25.613 1.00 92.44 164 LYS A CA 1
ATOM 1253 C C . LYS A 1 164 ? -2.413 7.677 -26.802 1.00 92.44 164 LYS A C 1
ATOM 1255 O O . LYS A 1 164 ? -2.207 8.111 -27.924 1.00 92.44 164 LYS A O 1
ATOM 1260 N N . ILE A 1 165 ? -2.716 6.401 -26.560 1.00 93.25 165 ILE A N 1
ATOM 1261 C CA . ILE A 1 165 ? -2.820 5.384 -27.620 1.00 93.25 165 ILE A CA 1
ATOM 1262 C C . ILE A 1 165 ? -4.080 5.599 -28.474 1.00 93.25 165 ILE A C 1
ATOM 1264 O O . ILE A 1 165 ? -4.057 5.373 -29.677 1.00 93.25 165 ILE A O 1
ATOM 1268 N N . SER A 1 166 ? -5.177 6.057 -27.867 1.00 90.81 166 SER A N 1
ATOM 1269 C CA . SER A 1 166 ? -6.444 6.301 -28.577 1.00 90.81 166 SER A CA 1
ATOM 1270 C C . SER A 1 166 ? -6.502 7.681 -29.250 1.00 90.81 166 SER A C 1
ATOM 1272 O O . SER A 1 166 ? -7.315 7.887 -30.144 1.00 90.81 166 SER A O 1
ATOM 1274 N N . GLY A 1 167 ? -5.668 8.628 -28.808 1.00 71.25 167 GLY A N 1
ATOM 1275 C CA . GLY A 1 167 ? -5.622 10.014 -29.286 1.00 71.25 167 GLY A CA 1
ATOM 1276 C C . GLY A 1 167 ? -4.732 10.258 -30.509 1.00 71.25 167 GLY A C 1
ATOM 1277 O O . GLY A 1 167 ? -4.736 11.369 -31.020 1.00 71.25 167 GLY A O 1
ATOM 1278 N N . ASP A 1 168 ? -4.004 9.248 -30.991 1.00 60.62 168 ASP A N 1
ATOM 1279 C CA . ASP A 1 168 ? -3.219 9.293 -32.242 1.00 60.62 168 ASP A CA 1
ATOM 1280 C C . ASP A 1 168 ? -4.034 8.803 -33.465 1.00 60.62 168 ASP A C 1
ATOM 1282 O O . ASP A 1 168 ? -3.496 8.527 -34.533 1.00 60.62 168 ASP A O 1
ATOM 1286 N N . GLY A 1 169 ? -5.355 8.641 -33.300 1.00 57.06 169 GLY A N 1
ATOM 1287 C CA . GLY A 1 169 ? -6.262 8.068 -34.302 1.00 57.06 169 GLY A CA 1
ATOM 1288 C C . GLY A 1 169 ? -7.375 8.994 -34.805 1.00 57.06 169 GLY A C 1
ATOM 1289 O O . GLY A 1 169 ? -8.296 8.498 -35.454 1.00 57.06 169 GLY A O 1
ATOM 1290 N N . SER A 1 170 ? -7.334 10.297 -34.500 1.00 42.34 170 SER A N 1
ATOM 1291 C CA . SER A 1 170 ? -8.319 11.289 -34.971 1.00 42.34 170 SER A CA 1
ATOM 1292 C C . SER A 1 170 ? -7.672 12.458 -35.693 1.00 42.34 170 SER A C 1
ATOM 1294 O O . SER A 1 170 ? -6.808 13.096 -35.050 1.00 42.34 170 SER A O 1
#

Radius of gyration: 31.94 Å; chains: 1; bounding box: 80×64×68 Å

pLDDT: mean 70.6, std 20.54, range [36.19, 97.81]